Protein AF-A0A820M2Q0-F1 (afdb_monomer_lite)

Sequence (125 aa):
KWVLGYAATRGVKQEELDSLKRYKIGSEDTTAVFNNDSKLKTAEHFQAELIYDGFRAAAADGALKTREIDSISELAKKLGMTDEKFQELLELYRQEEEHRQKRIELLFPKTYAEAIKAIDTHYGR

Foldseek 3Di:
DVVLVVCVVVVNDPVVSVVVVVDDPPPDDPLPCCDPVHPCLPVVVVLLVVLLVLCVVCCVVHHRDPVSLVVSVVVSVSSVHDPVSSVVSVVVSVVVVVVVVVVCCVVPVDDPVVVVVVVCVVVVD

Radius of gyration: 19.48 Å; chains: 1; bounding box: 61×27×36 Å

pLDDT: mean 87.16, std 10.42, range [55.41, 98.31]

Structure (mmCIF, N/CA/C/O backbone):
data_AF-A0A820M2Q0-F1
#
_entry.id   AF-A0A820M2Q0-F1
#
loop_
_atom_site.group_PDB
_atom_site.id
_atom_site.type_symbol
_atom_site.label_atom_id
_atom_site.label_alt_id
_atom_site.label_comp_id
_atom_site.label_asym_id
_atom_site.label_entity_id
_atom_site.label_seq_id
_atom_site.pdbx_PDB_ins_code
_atom_site.Cartn_x
_atom_site.Cartn_y
_atom_site.Cartn_z
_atom_site.occupancy
_atom_site.B_iso_or_equiv
_atom_site.auth_seq_id
_atom_site.auth_comp_id
_atom_site.auth_asym_id
_atom_site.auth_atom_id
_atom_site.pdbx_PDB_model_num
ATOM 1 N N . LYS A 1 1 ? -5.637 -11.116 -2.224 1.00 67.81 1 LYS A N 1
ATOM 2 C CA . LYS A 1 1 ? -6.996 -10.874 -2.789 1.00 67.81 1 LYS A CA 1
ATOM 3 C C . LYS A 1 1 ? -7.296 -9.382 -2.959 1.00 67.81 1 LYS A C 1
ATOM 5 O O . LYS A 1 1 ? -7.848 -9.031 -3.990 1.00 67.81 1 LYS A O 1
ATOM 10 N N . TRP A 1 2 ? -6.881 -8.520 -2.022 1.00 91.31 2 TRP A N 1
ATOM 11 C CA . TRP A 1 2 ? -7.072 -7.063 -2.097 1.00 91.31 2 TRP A CA 1
ATOM 12 C C . TRP A 1 2 ? -6.519 -6.420 -3.377 1.00 91.31 2 TRP A C 1
ATOM 14 O O . TRP A 1 2 ? -7.270 -5.761 -4.081 1.00 91.31 2 TRP A O 1
ATOM 24 N N . VAL A 1 3 ? -5.267 -6.721 -3.748 1.00 90.81 3 VAL A N 1
ATOM 25 C CA . VAL A 1 3 ? -4.596 -6.158 -4.942 1.00 90.81 3 VAL A CA 1
ATOM 26 C C . VAL A 1 3 ? -5.393 -6.366 -6.240 1.00 90.81 3 VAL A C 1
ATOM 28 O O . VAL A 1 3 ? -5.487 -5.459 -7.058 1.00 90.81 3 VAL A O 1
ATOM 31 N N . LEU A 1 4 ? -6.031 -7.529 -6.419 1.00 93.19 4 LEU A N 1
ATOM 32 C CA . LEU A 1 4 ? -6.858 -7.802 -7.604 1.00 93.19 4 LEU A CA 1
ATOM 33 C C . LEU A 1 4 ? -8.159 -6.993 -7.601 1.00 93.19 4 LEU A C 1
ATOM 35 O O . LEU A 1 4 ? -8.577 -6.506 -8.646 1.00 93.19 4 LEU A O 1
ATOM 39 N N . GLY A 1 5 ? -8.794 -6.848 -6.433 1.00 93.12 5 GLY A N 1
ATOM 40 C CA . GLY A 1 5 ? -9.970 -5.990 -6.288 1.00 93.12 5 GLY A CA 1
ATOM 41 C C . GLY A 1 5 ? -9.618 -4.529 -6.555 1.00 93.12 5 GLY A C 1
ATOM 42 O O . GLY A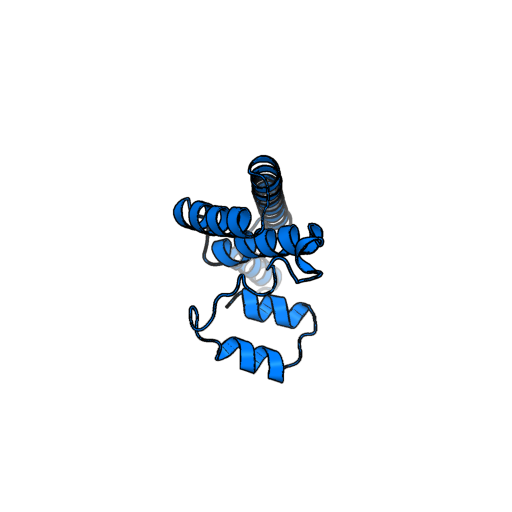 1 5 ? -10.325 -3.852 -7.291 1.00 93.12 5 GLY A O 1
ATOM 43 N N . TYR A 1 6 ? -8.473 -4.079 -6.045 1.00 93.44 6 TYR A N 1
ATOM 44 C CA . TYR A 1 6 ? -7.954 -2.743 -6.296 1.00 93.44 6 TYR A CA 1
ATOM 45 C C . TYR A 1 6 ? -7.717 -2.479 -7.788 1.00 93.44 6 TYR A C 1
ATOM 47 O O . TYR A 1 6 ? -8.245 -1.513 -8.338 1.00 93.44 6 TYR A O 1
ATOM 55 N N . ALA A 1 7 ? -7.017 -3.387 -8.473 1.00 92.31 7 ALA A N 1
ATOM 56 C CA . ALA A 1 7 ? -6.813 -3.315 -9.918 1.00 92.31 7 ALA A CA 1
ATOM 57 C C . ALA A 1 7 ? -8.146 -3.257 -10.687 1.00 92.31 7 ALA A C 1
ATOM 59 O O . ALA A 1 7 ? -8.308 -2.425 -11.578 1.00 92.31 7 ALA A O 1
ATOM 60 N N . ALA A 1 8 ? -9.135 -4.069 -10.298 1.00 93.75 8 ALA A N 1
ATOM 61 C CA . ALA A 1 8 ? -10.456 -4.047 -10.922 1.00 93.75 8 ALA A CA 1
ATOM 62 C C . ALA A 1 8 ? -11.153 -2.681 -10.774 1.00 93.75 8 ALA A C 1
ATOM 64 O O . ALA A 1 8 ? -11.748 -2.194 -11.732 1.00 93.75 8 ALA A O 1
ATOM 65 N N . THR A 1 9 ? -11.029 -2.013 -9.619 1.00 93.62 9 THR A N 1
ATOM 66 C CA . THR A 1 9 ? -11.602 -0.662 -9.433 1.00 93.62 9 THR A CA 1
ATOM 67 C C . THR A 1 9 ? -10.941 0.411 -10.298 1.00 93.62 9 THR A C 1
ATOM 69 O O . THR A 1 9 ? -11.558 1.438 -10.565 1.00 93.62 9 THR A O 1
ATOM 72 N N . ARG A 1 10 ? -9.716 0.168 -10.783 1.00 90.19 10 ARG A N 1
ATOM 73 C CA . ARG A 1 10 ? -8.996 1.054 -11.712 1.00 90.19 10 ARG A CA 1
ATOM 74 C C . ARG A 1 10 ? -9.324 0.790 -13.188 1.00 90.19 10 ARG A C 1
ATOM 76 O O . ARG A 1 10 ? -8.706 1.390 -14.060 1.00 90.19 10 ARG A O 1
ATOM 83 N N . GLY A 1 11 ? -10.280 -0.094 -13.483 1.00 92.38 11 GLY A N 1
ATOM 84 C CA . GLY A 1 11 ? -10.695 -0.392 -14.856 1.00 92.38 11 GLY A CA 1
ATOM 85 C C . GLY A 1 11 ? -9.733 -1.301 -15.625 1.00 92.38 11 GLY A C 1
ATOM 86 O O . GLY A 1 11 ? -9.801 -1.352 -16.852 1.00 92.38 11 GLY A O 1
ATOM 87 N N . VAL A 1 12 ? -8.850 -2.021 -14.922 1.00 93.62 12 VAL A N 1
ATOM 88 C CA . VAL A 1 12 ? -7.993 -3.056 -15.524 1.00 93.62 12 VAL A CA 1
ATOM 89 C C . VAL A 1 12 ? -8.872 -4.124 -16.180 1.00 93.62 12 VAL A C 1
ATOM 91 O O . VAL A 1 12 ? -9.874 -4.557 -15.602 1.00 93.62 12 VAL A O 1
ATOM 94 N N . LYS A 1 13 ? -8.517 -4.549 -17.397 1.00 96.12 13 LYS A N 1
ATOM 95 C CA . LYS A 1 13 ? -9.335 -5.486 -18.177 1.00 96.12 13 LYS A CA 1
ATOM 96 C C . LYS A 1 13 ? -9.337 -6.873 -17.537 1.00 96.12 13 LYS A C 1
ATOM 98 O O . LYS A 1 13 ? -8.374 -7.282 -16.891 1.00 96.12 13 LYS A O 1
ATOM 103 N N . GLN A 1 14 ? -10.395 -7.648 -17.784 1.00 94.69 14 GLN A N 1
ATOM 104 C CA . GLN A 1 14 ? -10.528 -8.993 -17.213 1.00 94.69 14 GLN A CA 1
ATOM 105 C C . GLN A 1 14 ? -9.353 -9.915 -17.582 1.00 94.69 14 GLN A C 1
ATOM 107 O O . GLN A 1 14 ? -8.855 -10.644 -16.728 1.00 94.69 14 GLN A O 1
ATOM 112 N N . GLU A 1 15 ? -8.861 -9.832 -18.819 1.00 95.31 15 GLU A N 1
ATOM 113 C CA . GLU A 1 15 ? -7.709 -10.610 -19.298 1.00 95.31 15 GLU A CA 1
ATOM 114 C C . GLU A 1 15 ? -6.425 -10.303 -18.510 1.00 95.31 15 GLU A C 1
ATOM 116 O O . GLU A 1 15 ? -5.671 -11.211 -18.150 1.00 95.31 15 GLU A O 1
ATOM 121 N N . GLU A 1 16 ? -6.202 -9.029 -18.181 1.00 94.19 16 GLU A N 1
ATOM 122 C CA . GLU A 1 16 ? -5.060 -8.567 -17.388 1.00 94.19 16 GLU A CA 1
ATOM 123 C C . GLU A 1 16 ? -5.202 -9.009 -15.927 1.00 94.19 16 GLU A C 1
ATOM 125 O O . GLU A 1 16 ? -4.249 -9.522 -15.343 1.00 94.19 16 GLU A O 1
ATOM 130 N N . LEU A 1 17 ? -6.407 -8.915 -15.351 1.00 94.31 17 LEU A N 1
ATOM 131 C CA . LEU A 1 17 ? -6.695 -9.450 -14.015 1.00 94.31 17 LEU A CA 1
ATOM 132 C C . LEU A 1 17 ? -6.442 -10.959 -13.939 1.00 94.31 17 LEU A C 1
ATOM 134 O O . LEU A 1 17 ? -5.919 -11.456 -12.940 1.00 94.31 17 LEU A O 1
ATOM 138 N N . ASP A 1 18 ? -6.800 -11.702 -14.983 1.00 94.44 18 ASP A N 1
ATOM 139 C CA . ASP A 1 18 ? -6.564 -13.141 -15.047 1.00 94.44 18 ASP A CA 1
ATOM 140 C C . ASP A 1 18 ? -5.080 -13.473 -15.224 1.00 94.44 18 ASP A C 1
ATOM 142 O O . ASP A 1 18 ? -4.609 -14.468 -14.669 1.00 94.44 18 ASP A O 1
ATOM 146 N N . SER A 1 19 ? -4.326 -12.623 -15.926 1.00 92.06 19 SER A N 1
ATOM 147 C CA . SER A 1 19 ? -2.863 -12.693 -15.957 1.00 92.06 19 SER A CA 1
ATOM 148 C C . SER A 1 19 ? -2.267 -12.481 -14.560 1.00 92.06 19 SER A C 1
ATOM 150 O O . SER A 1 19 ? -1.517 -13.331 -14.078 1.00 92.06 19 SER A O 1
ATOM 152 N N . LEU A 1 20 ? -2.692 -11.431 -13.846 1.00 90.31 20 LEU A N 1
ATOM 153 C CA . LEU A 1 20 ? -2.244 -11.131 -12.480 1.00 90.31 20 LEU A CA 1
ATOM 154 C C . LEU A 1 20 ? -2.551 -12.266 -11.491 1.00 90.31 20 LEU A C 1
ATOM 156 O O . LEU A 1 20 ? -1.745 -12.548 -10.610 1.00 90.31 20 LEU A O 1
ATOM 160 N N . LYS A 1 21 ? -3.681 -12.971 -11.641 1.00 91.62 21 LYS A N 1
ATOM 161 C CA . LYS A 1 21 ? -4.006 -14.156 -10.818 1.00 91.62 21 LYS A CA 1
ATOM 162 C C . LYS A 1 21 ? -3.023 -15.312 -11.005 1.00 91.62 21 LYS A C 1
ATOM 164 O O . LYS A 1 21 ? -2.850 -16.108 -10.086 1.00 91.62 21 LYS A O 1
ATOM 169 N N . ARG A 1 22 ? -2.442 -15.447 -12.200 1.00 91.62 22 ARG A N 1
ATOM 170 C CA . ARG A 1 22 ? -1.490 -16.515 -12.550 1.00 91.62 22 ARG A CA 1
ATOM 171 C C . ARG A 1 22 ? -0.035 -16.104 -12.342 1.00 91.62 22 ARG A C 1
ATOM 173 O O . ARG A 1 22 ? 0.852 -16.942 -12.509 1.00 91.62 22 ARG A O 1
ATOM 180 N N . TYR A 1 23 ? 0.205 -14.841 -11.999 1.00 88.62 23 TYR A N 1
ATOM 181 C CA . TYR A 1 23 ? 1.538 -14.314 -11.773 1.00 88.62 23 TYR A CA 1
ATOM 182 C C . TYR A 1 23 ? 2.239 -15.067 -10.635 1.00 88.62 23 TYR A C 1
ATOM 184 O O . TYR A 1 23 ? 1.671 -15.274 -9.558 1.00 88.62 23 TYR A O 1
ATOM 192 N N . LYS A 1 24 ? 3.480 -15.498 -10.880 1.00 87.50 24 LYS A N 1
ATO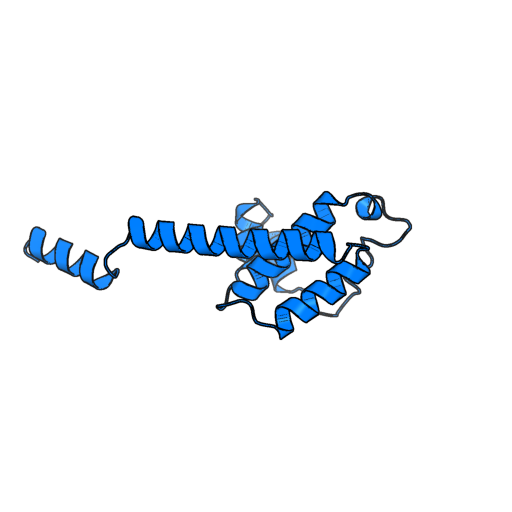M 193 C CA . LYS A 1 24 ? 4.290 -16.233 -9.905 1.00 87.50 24 LYS A CA 1
ATOM 194 C C . LYS A 1 24 ? 5.225 -15.262 -9.196 1.00 87.50 24 LYS A C 1
ATOM 196 O O . LYS A 1 24 ? 6.130 -14.706 -9.801 1.00 87.50 24 LYS A O 1
ATOM 201 N N . ILE A 1 25 ? 5.030 -15.084 -7.895 1.00 84.50 25 ILE A N 1
ATOM 202 C CA . ILE A 1 25 ? 5.905 -14.229 -7.085 1.00 84.50 25 ILE A CA 1
ATOM 203 C C . ILE A 1 25 ? 7.350 -14.740 -7.180 1.00 84.50 25 ILE A C 1
ATOM 205 O O . ILE A 1 25 ? 7.598 -15.935 -7.022 1.00 84.50 25 ILE A O 1
ATOM 209 N N . GLY A 1 26 ? 8.289 -13.828 -7.441 1.00 80.38 26 GLY A N 1
ATOM 210 C CA . GLY A 1 26 ? 9.714 -14.138 -7.564 1.00 80.38 26 GLY A CA 1
ATOM 211 C C . GLY A 1 26 ? 10.134 -14.734 -8.910 1.00 80.38 26 GLY A C 1
ATOM 212 O O . GLY A 1 26 ? 11.281 -15.150 -9.036 1.00 80.38 26 GLY A O 1
ATOM 213 N N . SER A 1 27 ? 9.248 -14.788 -9.916 1.00 83.12 27 SER A N 1
ATOM 214 C CA . SER A 1 27 ? 9.634 -15.225 -11.267 1.00 83.12 27 SER A CA 1
ATOM 215 C C . SER A 1 27 ? 10.476 -14.203 -12.032 1.00 83.12 27 SER A C 1
ATOM 217 O O . SER A 1 27 ? 11.091 -14.560 -13.032 1.00 83.12 27 SER A O 1
ATOM 219 N N . GLU A 1 28 ? 10.491 -12.950 -11.584 1.00 81.56 28 GLU A N 1
ATOM 220 C CA . GLU A 1 28 ? 11.258 -11.854 -12.172 1.00 81.56 28 GLU A CA 1
ATOM 221 C C . GLU A 1 28 ? 11.702 -10.857 -11.095 1.00 81.56 28 GLU A C 1
ATOM 223 O O . GLU A 1 28 ? 11.146 -10.818 -9.991 1.00 81.56 28 GLU A O 1
ATOM 228 N N . ASP A 1 29 ? 12.707 -10.043 -11.423 1.00 78.56 29 ASP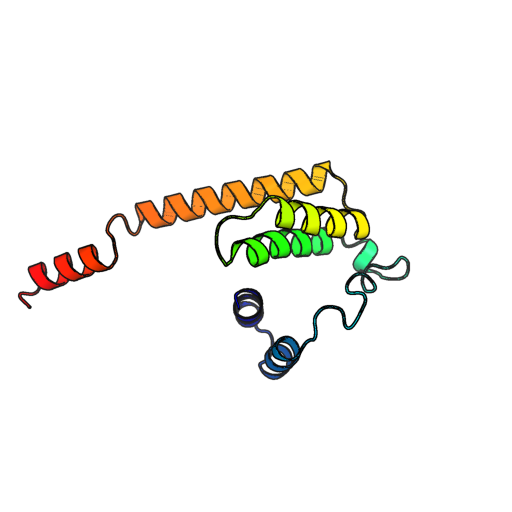 A N 1
ATOM 229 C CA . ASP A 1 29 ? 13.065 -8.874 -10.625 1.00 78.56 29 ASP A CA 1
ATOM 230 C C . ASP A 1 29 ? 12.056 -7.750 -10.888 1.00 78.56 29 ASP A C 1
ATOM 232 O O . ASP A 1 29 ? 12.139 -7.015 -11.873 1.00 78.56 29 ASP A O 1
ATOM 236 N N . THR A 1 30 ? 11.105 -7.593 -9.971 1.00 74.56 30 THR A N 1
ATOM 237 C CA . THR A 1 30 ? 10.047 -6.577 -10.052 1.00 74.56 30 THR A CA 1
ATOM 238 C C . THR A 1 30 ? 10.568 -5.141 -9.935 1.00 74.56 30 THR A C 1
ATOM 240 O O . THR A 1 30 ? 9.804 -4.202 -10.148 1.00 74.56 30 THR A O 1
ATOM 243 N N . THR A 1 31 ? 11.847 -4.938 -9.596 1.00 73.38 31 THR A N 1
ATOM 244 C CA . THR A 1 31 ? 12.477 -3.609 -9.545 1.00 73.38 31 THR A CA 1
ATOM 245 C C . THR A 1 31 ? 13.130 -3.206 -10.867 1.00 73.38 31 THR A C 1
ATOM 247 O O . THR A 1 31 ? 13.435 -2.029 -11.062 1.00 73.38 31 THR A O 1
ATOM 250 N N . ALA A 1 32 ? 13.256 -4.133 -11.826 1.00 72.00 32 ALA A N 1
ATOM 251 C CA . ALA A 1 32 ? 13.915 -3.892 -13.110 1.00 72.00 32 ALA A CA 1
ATOM 252 C C . ALA A 1 32 ? 13.269 -2.758 -13.928 1.00 72.00 32 ALA A C 1
ATOM 254 O O . ALA A 1 32 ? 13.964 -2.024 -14.631 1.00 72.00 32 ALA A O 1
ATOM 255 N N . VAL A 1 33 ? 11.954 -2.552 -13.794 1.00 68.81 33 VAL A N 1
ATOM 256 C CA . VAL A 1 33 ? 11.230 -1.453 -14.461 1.00 68.81 33 VAL A CA 1
ATOM 257 C C . VAL A 1 33 ? 11.643 -0.061 -13.960 1.00 68.81 33 VAL A C 1
ATOM 259 O O . VAL A 1 33 ? 11.384 0.929 -14.642 1.00 68.81 33 VAL A O 1
ATOM 262 N N . PHE A 1 34 ? 12.329 0.022 -12.817 1.00 67.12 34 PHE A N 1
ATOM 263 C CA . PHE A 1 34 ? 12.867 1.250 -12.224 1.00 67.12 34 PHE A CA 1
ATOM 264 C C . PHE A 1 34 ? 14.392 1.394 -12.395 1.00 67.12 34 PHE A C 1
ATOM 266 O O . PHE A 1 34 ? 14.986 2.300 -11.811 1.00 67.12 34 PHE A O 1
ATOM 273 N N . ASN A 1 35 ? 15.039 0.531 -13.191 1.00 69.25 35 ASN A N 1
ATOM 274 C CA . ASN A 1 35 ? 16.484 0.592 -13.442 1.00 69.25 35 ASN A CA 1
ATOM 275 C C . ASN A 1 35 ? 16.904 1.918 -14.124 1.00 69.25 35 ASN A C 1
ATOM 277 O O . ASN A 1 35 ? 16.083 2.626 -14.702 1.00 69.25 35 ASN A O 1
ATOM 281 N N . ASN A 1 36 ? 18.201 2.239 -14.070 1.00 58.06 36 ASN A N 1
ATOM 282 C CA . ASN A 1 36 ? 18.831 3.495 -14.491 1.00 58.06 36 ASN A CA 1
ATOM 283 C C . ASN A 1 36 ? 18.462 3.989 -15.899 1.00 58.06 36 ASN A C 1
ATOM 285 O O . ASN A 1 36 ? 18.455 5.200 -16.105 1.00 58.06 36 ASN A O 1
ATOM 289 N N . ASP A 1 37 ? 18.110 3.092 -16.820 1.00 65.50 37 ASP A N 1
ATOM 290 C CA . ASP A 1 37 ? 17.734 3.438 -18.198 1.00 65.50 37 ASP A CA 1
ATOM 291 C C . ASP A 1 37 ? 16.218 3.655 -18.390 1.00 65.50 37 ASP A C 1
ATOM 293 O O . ASP A 1 37 ? 15.748 3.946 -19.491 1.00 65.50 37 ASP A O 1
ATOM 297 N N . SER A 1 38 ? 15.423 3.520 -17.324 1.00 69.00 38 SER A N 1
ATOM 298 C CA . SER A 1 38 ? 13.970 3.682 -17.356 1.00 69.00 38 SER A CA 1
ATOM 299 C C . SER A 1 38 ? 13.546 5.112 -17.027 1.00 69.00 38 SER A C 1
ATOM 301 O O . SER A 1 38 ? 13.942 5.684 -16.010 1.00 69.00 38 SER A O 1
ATOM 303 N N . LYS A 1 39 ? 12.612 5.658 -17.818 1.00 68.12 39 LYS A N 1
ATOM 304 C CA . LYS A 1 39 ? 11.912 6.922 -17.505 1.00 68.12 39 LYS A CA 1
ATOM 305 C C . LYS A 1 39 ? 11.171 6.879 -16.160 1.00 68.12 39 LYS A C 1
ATOM 307 O O . LYS A 1 39 ? 10.832 7.926 -15.619 1.00 68.12 39 LYS A O 1
ATOM 312 N N . LEU A 1 40 ? 10.916 5.684 -15.620 1.00 68.44 40 LEU A N 1
ATOM 313 C CA . LEU A 1 40 ? 10.260 5.506 -14.325 1.00 68.44 40 LEU A CA 1
ATOM 314 C C . LEU A 1 40 ? 11.191 5.785 -13.141 1.00 68.44 40 LEU A C 1
ATOM 316 O O . LEU A 1 40 ? 10.694 6.048 -12.050 1.00 68.4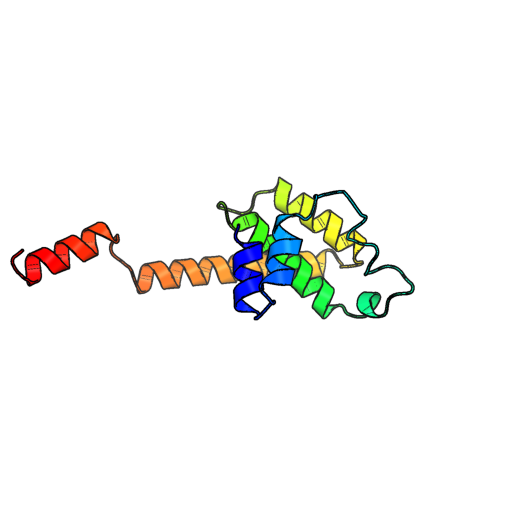4 40 LEU A O 1
ATOM 320 N N . LYS A 1 41 ? 12.518 5.802 -13.335 1.00 69.75 41 LYS A N 1
ATOM 321 C CA . LYS A 1 41 ? 13.458 6.192 -12.274 1.00 69.75 41 LYS A CA 1
ATOM 322 C C . LYS A 1 41 ? 13.231 7.631 -11.806 1.00 69.75 41 LYS A C 1
ATOM 324 O O . LYS A 1 41 ? 13.356 7.916 -10.624 1.00 69.75 41 LYS A O 1
ATOM 329 N N . THR A 1 42 ? 12.890 8.533 -12.725 1.00 72.12 42 THR A N 1
ATOM 330 C CA . THR A 1 42 ? 12.619 9.945 -12.412 1.00 72.12 42 THR A CA 1
ATOM 331 C C . THR A 1 42 ? 11.173 10.194 -11.987 1.00 72.12 42 THR A C 1
ATOM 333 O O . THR A 1 42 ? 10.785 11.334 -11.751 1.00 72.12 42 THR A O 1
ATOM 336 N N . ALA A 1 43 ? 10.340 9.153 -11.936 1.00 81.50 43 ALA A N 1
ATOM 337 C CA . ALA A 1 43 ? 8.929 9.281 -11.622 1.00 81.50 43 ALA A CA 1
ATOM 338 C C . ALA A 1 43 ? 8.668 8.998 -10.137 1.00 81.50 43 ALA A C 1
ATOM 340 O O . ALA A 1 43 ? 8.019 8.017 -9.774 1.00 81.50 43 ALA A O 1
ATOM 341 N N . GLU A 1 44 ? 9.165 9.890 -9.280 1.00 83.50 44 GLU A N 1
ATOM 342 C CA . GLU A 1 44 ? 9.070 9.782 -7.814 1.00 83.50 44 GLU A CA 1
ATOM 343 C C . GLU A 1 44 ? 7.630 9.554 -7.323 1.00 83.50 44 GLU A C 1
ATOM 345 O O . GLU A 1 44 ? 7.399 8.806 -6.376 1.00 83.50 44 GLU A O 1
ATOM 350 N N . HIS A 1 45 ? 6.637 10.135 -8.004 1.00 86.44 45 HIS A N 1
ATOM 351 C CA . HIS A 1 45 ? 5.223 9.939 -7.677 1.00 86.44 45 HIS A CA 1
ATOM 352 C C . HIS A 1 45 ? 4.758 8.489 -7.871 1.00 86.44 45 HIS A C 1
ATOM 354 O O . HIS A 1 45 ? 4.012 7.989 -7.034 1.00 86.44 45 HIS A O 1
ATOM 360 N N . PHE A 1 46 ? 5.221 7.787 -8.913 1.00 85.88 46 PHE A N 1
ATOM 361 C CA . PHE A 1 46 ? 4.889 6.372 -9.111 1.00 85.88 46 PHE A CA 1
ATOM 362 C C . PHE A 1 46 ? 5.584 5.482 -8.082 1.00 85.88 46 PHE A C 1
ATOM 364 O O . PHE A 1 46 ? 4.999 4.504 -7.625 1.00 85.88 46 PHE A O 1
ATOM 371 N N . GLN A 1 47 ? 6.812 5.823 -7.684 1.00 88.06 47 GLN A N 1
ATOM 372 C CA . GLN A 1 47 ? 7.515 5.111 -6.614 1.00 88.06 47 GLN A CA 1
ATOM 373 C C . GLN A 1 47 ? 6.784 5.288 -5.276 1.00 88.06 47 GLN A C 1
ATOM 375 O O . GLN A 1 47 ? 6.543 4.310 -4.572 1.00 88.06 47 GLN A O 1
ATOM 380 N N . ALA A 1 48 ? 6.376 6.518 -4.950 1.00 93.06 48 ALA A N 1
ATOM 381 C CA . ALA A 1 48 ? 5.592 6.818 -3.757 1.00 93.06 48 ALA A CA 1
ATOM 382 C C . ALA A 1 48 ? 4.240 6.092 -3.754 1.00 93.06 48 ALA A C 1
ATOM 384 O O . ALA A 1 48 ? 3.879 5.479 -2.751 1.00 93.06 48 ALA A O 1
ATOM 385 N N . GLU A 1 49 ? 3.521 6.106 -4.878 1.00 92.50 49 GLU A N 1
ATOM 386 C CA . GLU A 1 49 ? 2.253 5.392 -5.034 1.00 92.50 49 GLU A CA 1
ATOM 387 C C . GLU A 1 49 ? 2.429 3.877 -4.864 1.00 92.50 49 GLU A C 1
ATOM 389 O O . GLU A 1 49 ? 1.655 3.259 -4.137 1.00 92.50 49 GLU A O 1
ATOM 394 N N . LEU A 1 50 ? 3.476 3.288 -5.452 1.00 91.31 50 LEU A N 1
ATOM 395 C CA . LEU A 1 50 ? 3.775 1.860 -5.322 1.00 91.31 50 LEU A CA 1
ATOM 396 C C . LEU A 1 50 ? 4.051 1.459 -3.868 1.00 91.31 50 LEU A C 1
ATOM 398 O O . LEU A 1 50 ? 3.532 0.447 -3.397 1.00 91.31 50 LEU A O 1
ATOM 402 N N . ILE A 1 51 ? 4.856 2.245 -3.149 1.00 95.50 51 ILE A N 1
ATOM 403 C CA . ILE A 1 51 ? 5.138 2.003 -1.729 1.00 95.50 51 ILE A CA 1
ATOM 404 C C . ILE A 1 51 ? 3.866 2.152 -0.891 1.00 95.50 51 ILE A C 1
ATOM 406 O O . ILE A 1 51 ? 3.582 1.300 -0.047 1.00 95.50 51 ILE A O 1
ATOM 410 N N . TYR A 1 52 ? 3.057 3.173 -1.177 1.00 97.00 52 TYR A N 1
ATOM 411 C CA . TYR A 1 52 ? 1.781 3.386 -0.505 1.00 97.00 52 TYR A CA 1
ATOM 412 C C . TYR A 1 52 ? 0.795 2.228 -0.737 1.00 97.00 52 TYR A C 1
ATOM 414 O O . TYR A 1 52 ? 0.178 1.721 0.202 1.00 97.00 52 TYR A O 1
ATOM 422 N N . ASP A 1 53 ? 0.688 1.743 -1.976 1.00 94.81 53 ASP A N 1
ATOM 423 C CA . ASP A 1 53 ? -0.066 0.534 -2.318 1.00 94.81 53 ASP A CA 1
ATOM 424 C C . ASP A 1 53 ? 0.472 -0.708 -1.612 1.00 94.81 53 ASP A C 1
ATOM 426 O O . ASP A 1 53 ? -0.316 -1.560 -1.196 1.00 94.81 53 ASP A O 1
ATOM 430 N N . GLY A 1 54 ? 1.787 -0.784 -1.410 1.00 94.88 54 GLY A N 1
ATOM 431 C CA . GLY A 1 54 ? 2.432 -1.806 -0.595 1.00 94.88 54 GLY A CA 1
ATOM 432 C C . GLY A 1 54 ? 1.875 -1.853 0.828 1.00 94.88 54 GLY A C 1
ATOM 433 O O . GLY A 1 54 ? 1.493 -2.929 1.288 1.00 94.88 54 GLY A O 1
ATOM 434 N N . PHE A 1 55 ? 1.749 -0.703 1.502 1.00 97.00 55 PHE A N 1
ATOM 435 C CA . PHE A 1 55 ? 1.157 -0.638 2.846 1.00 97.00 55 PHE A CA 1
ATOM 436 C C . PHE A 1 55 ? -0.296 -1.116 2.851 1.00 97.00 55 PHE A C 1
ATOM 438 O O . PHE A 1 55 ? -0.661 -1.972 3.660 1.00 97.00 55 PHE A O 1
ATOM 445 N N . ARG A 1 56 ? -1.110 -0.628 1.906 1.00 95.56 56 ARG A N 1
ATOM 446 C CA . ARG A 1 56 ? -2.526 -1.016 1.783 1.00 95.56 56 ARG A CA 1
ATOM 447 C C . ARG A 1 56 ? -2.699 -2.508 1.511 1.00 95.56 56 ARG A C 1
ATOM 449 O O . ARG A 1 56 ? -3.576 -3.150 2.083 1.00 95.56 56 ARG A O 1
ATOM 456 N N . ALA A 1 57 ? -1.863 -3.065 0.638 1.00 94.38 57 ALA A N 1
ATOM 457 C CA . ALA A 1 57 ? -1.899 -4.475 0.289 1.00 94.38 57 ALA A CA 1
ATOM 458 C C . ALA A 1 57 ? -1.446 -5.366 1.452 1.00 94.38 57 ALA A C 1
ATOM 460 O O . ALA A 1 57 ? -2.072 -6.399 1.691 1.00 94.38 57 ALA A O 1
ATOM 461 N N . ALA A 1 58 ? -0.387 -4.972 2.165 1.00 94.94 58 ALA A N 1
ATOM 462 C CA . ALA A 1 58 ? 0.140 -5.719 3.302 1.00 94.94 58 ALA A CA 1
ATOM 463 C C . ALA A 1 58 ? -0.825 -5.710 4.494 1.00 94.94 58 ALA A C 1
ATOM 465 O O . ALA A 1 58 ? -1.016 -6.741 5.121 1.00 94.94 58 ALA A O 1
ATOM 466 N N . ALA A 1 59 ? -1.505 -4.592 4.748 1.00 95.12 59 ALA A N 1
ATOM 467 C CA . ALA A 1 59 ? -2.505 -4.482 5.809 1.00 95.12 59 ALA A CA 1
ATOM 468 C C . ALA A 1 59 ? -3.905 -4.998 5.417 1.00 95.12 59 ALA A C 1
ATOM 470 O O . ALA A 1 59 ? -4.877 -4.879 6.162 1.00 95.12 59 ALA A O 1
ATOM 471 N N . ALA A 1 60 ? -4.065 -5.573 4.226 1.00 91.94 60 ALA A N 1
ATOM 472 C CA . ALA A 1 60 ? -5.371 -6.059 3.802 1.00 91.94 60 ALA A CA 1
ATOM 473 C C . ALA A 1 60 ? -5.865 -7.275 4.608 1.00 91.94 60 ALA A C 1
ATOM 475 O O . ALA A 1 60 ? -7.059 -7.578 4.573 1.00 91.94 60 ALA A O 1
ATOM 476 N N . ASP A 1 61 ? -4.968 -7.993 5.289 1.00 89.44 61 ASP A N 1
ATOM 477 C CA . ASP A 1 61 ? -5.294 -9.123 6.166 1.00 89.44 61 ASP A CA 1
ATOM 478 C C . ASP A 1 61 ? -5.320 -8.752 7.662 1.00 89.44 61 ASP A C 1
ATOM 480 O O . ASP A 1 61 ? -5.560 -9.619 8.506 1.00 89.44 61 ASP A O 1
ATOM 484 N N . GLY A 1 62 ? -5.125 -7.473 7.998 1.00 88.12 62 GLY A N 1
ATOM 485 C CA . GLY A 1 62 ? -5.104 -6.981 9.370 1.00 88.12 62 GLY A CA 1
ATOM 486 C C . GLY A 1 62 ? -4.147 -5.808 9.564 1.00 88.12 62 GLY A C 1
ATOM 487 O O . GLY A 1 62 ? -3.815 -5.077 8.641 1.00 88.12 62 GLY A O 1
ATOM 488 N N . ALA A 1 63 ? -3.694 -5.595 10.796 1.00 91.31 63 ALA A N 1
ATOM 489 C CA . ALA A 1 63 ? -2.739 -4.527 11.070 1.00 91.31 63 ALA A CA 1
ATOM 490 C C . ALA A 1 63 ? -1.387 -4.791 10.384 1.00 91.31 63 ALA A C 1
ATOM 492 O O . ALA A 1 63 ? -0.885 -5.916 10.408 1.00 91.31 63 ALA A O 1
ATOM 493 N N . LEU A 1 64 ? -0.786 -3.726 9.849 1.00 92.44 64 LEU A N 1
ATOM 494 C CA . LEU A 1 64 ? 0.544 -3.752 9.248 1.00 92.44 64 LEU A CA 1
ATOM 495 C C . LEU A 1 64 ? 1.600 -4.116 10.306 1.00 92.44 64 LEU A C 1
ATOM 497 O O . LEU A 1 64 ? 1.736 -3.422 11.317 1.00 92.44 64 LEU A O 1
ATOM 501 N N . LYS A 1 65 ? 2.351 -5.198 10.088 1.00 94.94 65 LYS A N 1
ATOM 502 C CA . LYS A 1 65 ? 3.344 -5.710 11.048 1.00 94.94 65 LYS A CA 1
ATOM 503 C C . LYS A 1 65 ? 4.735 -5.158 10.750 1.00 94.94 65 LYS A C 1
ATOM 505 O O . LYS A 1 65 ? 5.062 -4.860 9.606 1.00 94.94 65 LYS A O 1
ATOM 510 N N . THR A 1 66 ? 5.610 -5.138 11.757 1.00 95.75 66 THR A N 1
ATOM 511 C CA . THR A 1 66 ? 7.006 -4.675 11.618 1.00 95.75 66 THR A CA 1
ATOM 512 C C . THR A 1 66 ? 7.738 -5.351 10.458 1.00 95.75 66 THR A C 1
ATOM 514 O O . THR A 1 66 ? 8.275 -4.668 9.602 1.00 95.75 66 THR A O 1
ATOM 517 N N . ARG A 1 67 ? 7.640 -6.682 10.334 1.00 95.19 67 ARG A N 1
ATOM 518 C CA . ARG A 1 67 ? 8.269 -7.434 9.231 1.00 95.19 67 ARG A CA 1
ATOM 519 C C . ARG A 1 67 ? 7.813 -6.986 7.831 1.00 95.19 67 ARG A C 1
ATOM 521 O O . ARG A 1 67 ? 8.568 -7.097 6.869 1.00 95.19 67 ARG A O 1
ATOM 528 N N . GLU A 1 68 ? 6.558 -6.551 7.703 1.00 95.62 68 GLU A N 1
ATOM 529 C CA . GLU A 1 68 ? 5.993 -6.073 6.438 1.00 95.62 68 GLU A CA 1
ATOM 530 C C . GLU A 1 68 ? 6.513 -4.665 6.148 1.00 95.62 68 GLU A C 1
ATOM 532 O O . GLU A 1 68 ? 6.932 -4.401 5.026 1.00 95.62 68 GLU A O 1
ATOM 537 N N . ILE A 1 69 ? 6.589 -3.805 7.170 1.00 97.12 69 ILE A N 1
ATOM 538 C CA . ILE A 1 69 ? 7.206 -2.474 7.074 1.00 97.12 69 ILE A CA 1
ATOM 539 C C . ILE A 1 69 ? 8.668 -2.594 6.639 1.00 97.12 69 ILE A C 1
ATOM 541 O O . ILE A 1 69 ? 9.061 -1.926 5.687 1.00 97.12 69 ILE A O 1
ATOM 545 N N . ASP A 1 70 ? 9.443 -3.474 7.275 1.00 96.50 70 ASP A N 1
ATOM 546 C CA . ASP A 1 70 ? 10.854 -3.693 6.945 1.00 96.50 70 ASP A CA 1
ATOM 547 C C . ASP A 1 70 ? 11.007 -4.150 5.488 1.00 96.50 70 ASP A C 1
ATOM 549 O O . ASP A 1 70 ? 11.813 -3.612 4.734 1.00 96.50 70 ASP A O 1
ATOM 553 N N . SER A 1 71 ? 10.164 -5.090 5.049 1.00 94.06 71 SER A N 1
ATOM 554 C CA . SER A 1 71 ? 10.183 -5.590 3.668 1.00 94.06 71 SER A CA 1
ATOM 555 C C . SER A 1 71 ? 9.853 -4.498 2.642 1.00 94.06 71 SER A C 1
ATOM 557 O O . SER A 1 71 ? 10.470 -4.439 1.578 1.00 94.06 71 SER A O 1
ATOM 559 N N . ILE A 1 72 ? 8.892 -3.621 2.949 1.00 95.81 72 ILE A N 1
ATOM 560 C CA . ILE A 1 72 ? 8.510 -2.504 2.072 1.00 95.81 72 ILE A CA 1
ATOM 561 C C . ILE A 1 72 ? 9.582 -1.402 2.108 1.00 95.81 72 ILE A C 1
ATOM 563 O O . ILE A 1 72 ? 9.856 -0.796 1.074 1.00 95.81 72 ILE A O 1
ATOM 567 N N . SER A 1 73 ? 10.245 -1.180 3.247 1.00 96.38 73 SER A N 1
ATOM 568 C CA . SER A 1 73 ? 11.380 -0.254 3.368 1.00 96.38 73 SER A CA 1
ATOM 569 C C . SER A 1 73 ? 12.550 -0.684 2.482 1.00 96.38 73 SER A C 1
ATOM 571 O O . SER A 1 73 ? 13.096 0.132 1.741 1.00 96.38 73 SER A O 1
ATOM 573 N N . GLU A 1 74 ? 12.884 -1.975 2.462 1.00 93.12 74 GLU A N 1
ATOM 574 C CA . GLU A 1 74 ? 13.931 -2.494 1.575 1.00 93.12 74 GLU A CA 1
ATOM 575 C C . GLU A 1 74 ? 13.581 -2.317 0.090 1.00 93.12 74 GLU A C 1
ATOM 577 O O . GLU A 1 74 ? 14.458 -2.027 -0.727 1.00 93.12 74 GLU A O 1
ATOM 582 N N . LEU A 1 75 ? 12.300 -2.428 -0.278 1.00 90.75 75 LEU A N 1
ATOM 583 C CA . LEU A 1 75 ? 11.845 -2.081 -1.625 1.00 90.75 75 LEU A CA 1
ATOM 584 C C . LEU A 1 75 ? 11.984 -0.575 -1.894 1.00 90.75 75 LEU A C 1
ATOM 586 O O . LEU A 1 75 ? 12.504 -0.199 -2.940 1.00 90.75 75 LEU A O 1
ATOM 590 N N . ALA A 1 76 ? 11.577 0.283 -0.958 1.00 92.56 76 ALA A N 1
ATOM 591 C CA . ALA A 1 76 ? 11.678 1.736 -1.094 1.00 92.56 76 ALA A CA 1
ATOM 592 C C . ALA A 1 76 ? 13.129 2.189 -1.335 1.00 92.56 76 ALA A C 1
ATOM 594 O O . ALA A 1 76 ? 13.387 2.960 -2.261 1.00 92.56 76 ALA A O 1
ATOM 595 N N . LYS A 1 77 ? 14.090 1.623 -0.594 1.00 91.06 77 LYS A N 1
ATOM 596 C CA . LYS A 1 77 ? 15.527 1.882 -0.789 1.00 91.06 77 LYS A CA 1
ATOM 597 C C . LYS A 1 77 ? 16.006 1.472 -2.180 1.00 91.06 77 LYS A C 1
ATOM 599 O O . LYS A 1 77 ? 16.732 2.225 -2.823 1.00 91.06 77 LYS A O 1
ATOM 604 N N . LYS A 1 78 ? 15.571 0.310 -2.684 1.00 87.06 78 LYS A N 1
ATOM 605 C CA . LYS A 1 78 ? 15.892 -0.137 -4.056 1.00 87.06 78 LYS A CA 1
ATOM 606 C C . LYS A 1 78 ? 15.332 0.797 -5.128 1.00 87.06 78 LYS A C 1
ATOM 608 O O . LYS A 1 78 ? 15.933 0.925 -6.188 1.00 87.06 78 LYS A O 1
ATOM 613 N N . LEU A 1 79 ? 14.212 1.459 -4.845 1.00 86.31 79 LEU A N 1
ATOM 614 C CA . LEU A 1 79 ? 13.617 2.473 -5.717 1.00 86.31 79 LEU A CA 1
ATOM 615 C C . LEU A 1 79 ? 14.296 3.848 -5.595 1.00 86.31 79 LEU A C 1
ATOM 617 O O . LEU A 1 79 ? 13.944 4.757 -6.339 1.00 86.31 79 LEU A O 1
ATOM 621 N N . GLY A 1 80 ? 15.273 4.008 -4.695 1.00 86.81 80 GLY A N 1
ATOM 622 C CA . GLY A 1 80 ? 15.962 5.277 -4.454 1.00 86.81 80 GLY A CA 1
ATOM 623 C C . GLY A 1 80 ? 15.182 6.258 -3.576 1.00 86.81 80 GLY A C 1
ATOM 624 O O . GLY A 1 80 ? 15.527 7.435 -3.535 1.00 86.81 80 GLY A O 1
ATOM 625 N N . MET A 1 81 ? 14.142 5.796 -2.877 1.00 91.00 81 MET A N 1
ATOM 626 C CA . MET A 1 81 ? 13.386 6.615 -1.932 1.00 91.00 81 MET A CA 1
ATOM 627 C C . MET A 1 81 ? 14.204 6.861 -0.661 1.00 91.00 81 MET A C 1
ATOM 629 O O . MET A 1 81 ? 14.843 5.942 -0.145 1.00 91.00 81 MET A O 1
ATOM 633 N N . THR A 1 82 ? 14.158 8.087 -0.138 1.00 93.88 82 THR A N 1
ATOM 634 C CA . THR A 1 82 ? 14.808 8.420 1.135 1.00 93.88 82 THR A CA 1
ATOM 635 C C . THR A 1 82 ? 14.016 7.885 2.327 1.00 93.88 82 THR A C 1
ATOM 637 O O . THR A 1 82 ? 12.795 7.704 2.252 1.00 93.88 82 THR A O 1
ATOM 640 N N . ASP A 1 83 ? 14.703 7.674 3.450 1.00 96.31 83 ASP A N 1
ATOM 641 C CA . ASP A 1 83 ? 14.064 7.224 4.687 1.00 96.31 83 ASP A CA 1
ATOM 642 C C . ASP A 1 83 ? 13.019 8.240 5.169 1.00 96.31 83 ASP A C 1
ATOM 644 O O . ASP A 1 83 ? 11.932 7.846 5.587 1.00 96.31 83 ASP A O 1
ATOM 648 N N . GLU A 1 84 ? 13.285 9.544 5.035 1.00 97.25 84 GLU A N 1
ATOM 649 C CA . GLU A 1 84 ? 12.331 10.598 5.395 1.00 97.25 84 GLU A CA 1
ATOM 650 C C . GLU A 1 84 ? 11.040 10.462 4.589 1.00 97.25 84 GLU A C 1
ATOM 652 O O . GLU A 1 84 ? 9.948 10.458 5.161 1.00 97.25 84 GLU A O 1
ATOM 657 N N . LYS A 1 85 ? 11.150 10.276 3.266 1.00 95.75 85 LYS A N 1
ATOM 658 C CA . LYS A 1 85 ? 9.971 10.153 2.409 1.00 95.75 85 LYS A CA 1
ATOM 659 C C . LYS A 1 85 ? 9.180 8.884 2.707 1.00 95.75 85 LYS A C 1
ATOM 661 O O . LYS A 1 85 ? 7.949 8.899 2.696 1.00 95.75 85 LYS A O 1
ATOM 666 N N . PHE A 1 86 ? 9.879 7.791 2.995 1.00 97.75 86 PHE A N 1
ATOM 667 C CA . PHE A 1 86 ? 9.251 6.547 3.413 1.00 97.75 86 PHE A CA 1
ATOM 668 C C . PHE A 1 86 ? 8.464 6.721 4.721 1.00 97.75 86 PHE A C 1
ATOM 670 O O . PHE A 1 86 ? 7.318 6.273 4.806 1.00 97.75 86 PHE A O 1
ATOM 677 N N . GLN A 1 87 ? 9.037 7.407 5.718 1.00 98.25 87 GLN A N 1
ATOM 678 C CA . GLN A 1 87 ? 8.348 7.684 6.981 1.00 98.25 87 GLN A CA 1
ATOM 679 C C . GLN A 1 87 ? 7.129 8.595 6.788 1.00 98.25 87 GLN A C 1
ATOM 681 O O . GLN A 1 87 ? 6.087 8.324 7.381 1.00 98.25 87 GLN A O 1
ATOM 686 N N . GLU A 1 88 ? 7.207 9.614 5.922 1.00 98.12 88 GLU A N 1
ATOM 687 C CA . GLU A 1 88 ? 6.044 10.443 5.565 1.00 98.12 88 GLU A CA 1
ATOM 688 C C . GLU A 1 88 ? 4.890 9.602 4.999 1.00 98.12 88 GLU A C 1
ATOM 690 O O . GLU A 1 88 ? 3.739 9.780 5.395 1.00 98.12 88 GLU A O 1
ATOM 695 N N . LEU A 1 89 ? 5.183 8.670 4.085 1.00 98.19 89 LEU A N 1
ATOM 696 C CA . LEU A 1 89 ? 4.166 7.799 3.486 1.00 98.19 89 LEU A CA 1
ATOM 697 C C . LEU A 1 89 ? 3.581 6.808 4.497 1.00 98.19 89 LEU A C 1
ATOM 699 O O . LEU A 1 89 ? 2.377 6.545 4.474 1.00 98.19 89 LEU A O 1
ATOM 703 N N . LEU A 1 90 ? 4.418 6.256 5.378 1.00 98.25 90 LEU A N 1
ATOM 704 C CA . LEU A 1 90 ? 3.972 5.350 6.434 1.00 98.25 90 LEU A CA 1
ATOM 705 C C . LEU A 1 90 ? 3.052 6.067 7.427 1.00 98.25 90 LEU A C 1
ATOM 707 O O . LEU A 1 90 ? 2.038 5.510 7.851 1.00 98.25 90 LEU A O 1
ATOM 711 N N . GLU A 1 91 ? 3.390 7.301 7.786 1.00 98.31 91 GLU A N 1
ATOM 712 C CA . GLU A 1 91 ? 2.571 8.120 8.670 1.00 98.31 91 GLU A CA 1
ATOM 713 C C . GLU A 1 91 ? 1.249 8.519 8.006 1.00 98.31 91 GLU A C 1
ATOM 715 O O . GLU A 1 91 ? 0.190 8.358 8.612 1.00 98.31 91 GLU A O 1
ATOM 720 N N . LEU A 1 92 ? 1.278 8.924 6.730 1.00 98.25 92 LEU A N 1
ATOM 721 C CA . LEU A 1 92 ? 0.065 9.184 5.950 1.00 98.25 92 LEU A CA 1
ATOM 722 C C . LEU A 1 92 ? -0.877 7.972 5.956 1.00 98.25 92 LEU A C 1
ATOM 724 O O . LEU A 1 92 ? -2.070 8.114 6.217 1.00 98.25 92 LEU A O 1
ATOM 728 N N . TYR A 1 93 ? -0.338 6.772 5.723 1.00 97.75 93 TYR A N 1
ATOM 729 C CA . TYR A 1 93 ? -1.118 5.536 5.755 1.00 97.75 93 TYR A CA 1
ATOM 730 C C . TYR A 1 93 ? -1.793 5.315 7.119 1.00 97.75 93 TYR A C 1
ATOM 732 O O . TYR A 1 93 ? -2.981 4.991 7.184 1.00 97.75 93 TYR A O 1
ATOM 740 N N . ARG A 1 94 ? -1.058 5.516 8.220 1.00 97.06 94 ARG A N 1
ATOM 741 C CA . ARG A 1 94 ? -1.596 5.364 9.583 1.00 97.06 94 ARG A CA 1
ATOM 742 C C . ARG A 1 94 ? -2.725 6.350 9.864 1.00 97.06 94 ARG A C 1
ATOM 744 O O . ARG A 1 94 ? -3.750 5.947 10.411 1.00 97.06 94 ARG A O 1
ATOM 751 N N . GLN A 1 95 ? -2.563 7.604 9.452 1.00 97.88 95 GLN A N 1
ATOM 752 C CA . GLN A 1 95 ? -3.582 8.642 9.613 1.00 97.88 95 GLN A CA 1
ATOM 753 C C . GLN A 1 95 ? -4.839 8.341 8.788 1.00 97.88 95 GLN A C 1
ATOM 755 O O . GLN A 1 95 ? -5.958 8.489 9.285 1.00 97.88 95 GLN A O 1
ATOM 760 N N . GLU A 1 96 ? -4.686 7.883 7.541 1.00 97.12 96 GLU A N 1
ATOM 761 C CA . GLU A 1 96 ? -5.825 7.467 6.715 1.00 97.12 96 GLU A CA 1
ATOM 762 C C . GLU A 1 96 ? -6.573 6.283 7.329 1.00 97.12 96 GLU A C 1
ATOM 764 O O . GLU A 1 96 ? -7.807 6.274 7.335 1.00 97.12 96 GLU A O 1
ATOM 769 N N . GLU A 1 97 ? -5.851 5.307 7.878 1.00 94.94 97 GLU A N 1
ATOM 770 C CA . GLU A 1 97 ? -6.455 4.159 8.546 1.00 94.94 97 GLU A CA 1
ATOM 771 C C . GLU A 1 97 ? -7.202 4.579 9.819 1.00 94.94 97 GLU A C 1
ATOM 773 O O . GLU A 1 97 ? -8.353 4.183 10.008 1.00 94.94 97 GLU A O 1
ATOM 778 N N . GLU A 1 98 ? -6.624 5.454 10.644 1.00 95.56 98 GLU A N 1
ATOM 779 C CA . GLU A 1 98 ? -7.300 6.011 11.820 1.00 95.56 98 GLU A CA 1
ATOM 780 C C . GLU A 1 98 ? -8.587 6.757 11.427 1.00 95.56 98 GLU A C 1
ATOM 782 O O . GLU A 1 98 ? -9.656 6.528 11.999 1.00 95.56 98 GLU A O 1
ATOM 787 N N . HIS A 1 99 ? -8.526 7.616 10.406 1.00 96.88 99 HIS A N 1
ATOM 788 C CA . HIS A 1 99 ? -9.702 8.322 9.895 1.00 96.88 99 HIS A CA 1
ATOM 789 C C . HIS A 1 99 ? -10.747 7.376 9.302 1.00 96.88 99 HIS A C 1
ATOM 791 O O . HIS A 1 99 ? -11.951 7.599 9.465 1.00 96.88 99 HIS A O 1
ATOM 797 N N . ARG A 1 100 ? -10.320 6.304 8.629 1.00 93.88 100 ARG A N 1
ATOM 798 C CA . ARG A 1 100 ? -11.221 5.275 8.108 1.00 93.88 100 ARG A CA 1
ATOM 799 C C . ARG A 1 100 ? -11.961 4.575 9.243 1.00 93.88 100 ARG A C 1
ATOM 801 O O . ARG A 1 100 ? -13.171 4.390 9.119 1.00 93.88 100 ARG A O 1
ATOM 808 N N . GLN A 1 101 ? -11.268 4.218 10.322 1.00 91.62 101 GLN A N 1
ATOM 809 C CA . GLN A 1 101 ? -11.882 3.586 11.491 1.00 91.62 101 GLN A CA 1
ATOM 810 C C . GLN A 1 101 ? -12.867 4.532 12.178 1.00 91.62 101 GLN A C 1
ATOM 812 O O . GLN A 1 101 ? -14.032 4.171 12.327 1.00 91.62 101 GLN A O 1
ATOM 817 N N . LYS A 1 102 ? -12.472 5.787 12.435 1.00 93.94 102 LYS A N 1
ATOM 818 C CA . LYS A 1 102 ? -13.380 6.826 12.959 1.00 93.94 102 LYS A CA 1
ATOM 819 C C . LYS A 1 102 ? -14.639 6.980 12.103 1.00 93.94 102 LYS A C 1
ATOM 821 O O . LYS A 1 102 ? -15.746 7.081 12.625 1.00 93.94 102 LYS A O 1
ATOM 826 N N . ARG A 1 103 ? -14.493 6.980 10.772 1.00 93.88 103 ARG A N 1
ATOM 827 C CA . ARG A 1 103 ? -15.633 7.046 9.845 1.00 93.88 103 ARG A CA 1
ATOM 828 C C . ARG A 1 103 ? -16.545 5.827 9.980 1.00 93.88 103 ARG A C 1
ATOM 830 O O . ARG A 1 103 ? -17.761 5.986 9.934 1.00 93.88 103 ARG A O 1
ATOM 837 N N . ILE A 1 104 ? -15.985 4.625 10.110 1.00 90.12 104 ILE A N 1
ATOM 838 C CA . ILE A 1 104 ? -16.766 3.394 10.285 1.00 90.12 104 ILE A CA 1
ATOM 839 C C . ILE A 1 104 ? -17.520 3.420 11.611 1.00 90.12 104 ILE A C 1
ATOM 841 O O . ILE A 1 104 ? -18.718 3.166 11.604 1.00 90.12 104 ILE A O 1
ATOM 845 N N . GLU A 1 105 ? -16.863 3.784 12.709 1.00 89.00 105 GLU A N 1
ATOM 846 C CA . GLU A 1 105 ? -17.488 3.906 14.030 1.00 89.00 105 GLU A CA 1
ATOM 847 C C . GLU A 1 105 ? -18.625 4.934 14.031 1.00 89.00 105 GLU A C 1
ATOM 849 O O . GLU A 1 105 ? -19.691 4.686 14.591 1.00 89.00 105 GLU A O 1
ATOM 854 N N . LEU A 1 106 ? -18.431 6.070 13.353 1.00 88.56 106 LEU A N 1
ATOM 855 C CA . LEU A 1 106 ? -19.444 7.116 13.248 1.00 88.56 106 LEU A CA 1
ATOM 856 C C . LEU A 1 106 ? -20.661 6.682 12.416 1.00 88.56 106 LEU A C 1
ATOM 858 O O . LEU A 1 106 ? -21.797 6.961 12.795 1.00 88.56 106 LEU A O 1
ATOM 862 N N . LEU A 1 107 ? -20.437 6.039 11.264 1.00 86.75 107 LEU A N 1
ATOM 863 C CA . LEU A 1 107 ? -21.511 5.651 10.338 1.00 86.75 107 LEU A CA 1
ATOM 864 C C . LEU A 1 107 ? -22.204 4.344 10.740 1.00 86.75 107 LEU A C 1
ATOM 866 O O . LEU A 1 107 ? -23.380 4.148 10.438 1.00 86.75 107 LEU A O 1
ATOM 870 N N . PHE A 1 108 ? -21.482 3.458 11.420 1.00 86.06 108 PHE A N 1
ATOM 871 C CA . PHE A 1 108 ? -21.943 2.142 11.845 1.00 86.06 108 PHE A CA 1
ATOM 872 C C . PHE A 1 108 ? -21.622 1.924 13.334 1.00 86.06 108 PHE A C 1
ATOM 874 O O . PHE A 1 108 ? -20.860 1.022 13.679 1.00 86.06 108 PHE A O 1
ATOM 881 N N . PRO A 1 109 ? -22.228 2.715 14.242 1.00 77.50 109 PRO A N 1
ATOM 882 C CA . PRO A 1 109 ? -21.953 2.651 15.684 1.00 77.50 109 PRO A CA 1
ATOM 883 C C . PRO A 1 109 ? -22.466 1.366 16.346 1.00 77.50 109 PRO A C 1
ATOM 885 O O . PRO A 1 109 ? -22.197 1.105 17.515 1.00 77.50 109 PRO A O 1
ATOM 888 N N . LYS A 1 110 ? -23.257 0.584 15.609 1.00 78.38 110 LYS A N 1
ATOM 889 C CA . LYS A 1 110 ? -23.804 -0.704 16.014 1.0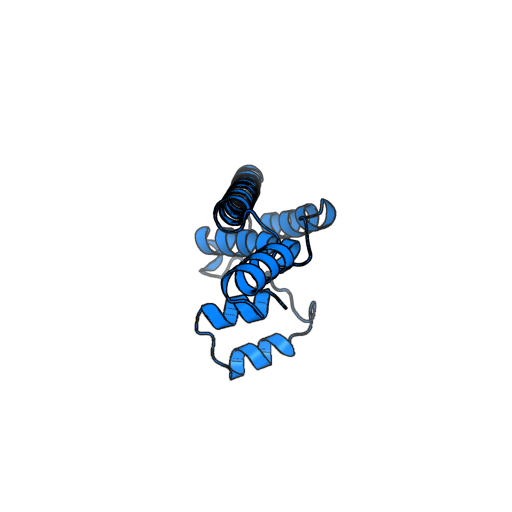0 78.38 110 LYS A CA 1
ATOM 890 C C . LYS A 1 110 ? -23.201 -1.774 15.127 1.00 78.38 110 LYS A C 1
ATOM 892 O O . LYS A 1 110 ? -23.031 -1.569 13.924 1.00 78.38 110 LYS A O 1
ATOM 897 N N . THR A 1 111 ? -22.948 -2.941 15.697 1.00 73.62 111 THR A N 1
ATOM 898 C CA . THR A 1 111 ? -22.609 -4.116 14.898 1.00 73.62 111 THR A CA 1
ATOM 899 C C . THR A 1 111 ? -23.721 -4.392 13.885 1.00 73.62 111 THR A C 1
ATOM 901 O O . THR A 1 111 ? -24.894 -4.084 14.108 1.00 73.62 111 THR A O 1
ATOM 904 N N . TYR A 1 112 ? -23.372 -5.008 12.756 1.00 66.81 112 TYR A N 1
ATOM 905 C CA . TYR A 1 112 ? -24.348 -5.368 11.723 1.00 66.81 112 TYR A CA 1
ATOM 906 C C . TYR A 1 112 ? -25.522 -6.195 12.289 1.00 66.81 112 TYR A C 1
ATOM 908 O O . TYR A 1 112 ? -26.672 -5.989 11.910 1.00 66.81 112 TYR A O 1
ATOM 916 N N . ALA A 1 113 ? -25.249 -7.061 13.271 1.00 68.75 113 ALA A N 1
ATOM 917 C CA . ALA A 1 113 ? -26.262 -7.836 13.984 1.00 68.75 113 ALA A CA 1
ATOM 918 C C . ALA A 1 113 ? -27.205 -6.961 14.832 1.00 68.75 113 ALA A C 1
ATOM 920 O O . ALA A 1 113 ? -28.413 -7.182 14.843 1.00 68.75 113 ALA A O 1
ATOM 921 N N . GLU A 1 114 ? -26.681 -5.947 15.520 1.00 79.19 114 GLU A N 1
ATOM 922 C CA . GLU A 1 114 ? -27.488 -4.993 16.289 1.00 79.19 114 GLU A CA 1
ATOM 923 C C . GLU A 1 114 ? -28.315 -4.071 15.386 1.00 79.19 114 GLU A C 1
ATOM 925 O O . GLU A 1 114 ? -29.440 -3.716 15.742 1.00 79.19 114 GLU A O 1
ATOM 930 N N . ALA A 1 115 ? -27.786 -3.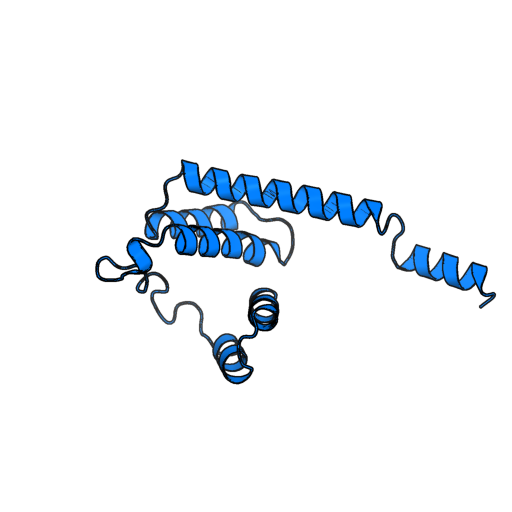704 14.216 1.00 72.75 115 ALA A N 1
ATOM 931 C CA . ALA A 1 115 ? -28.524 -2.951 13.209 1.00 72.75 115 ALA A CA 1
ATOM 932 C C . ALA A 1 115 ? -29.690 -3.776 12.638 1.00 72.75 115 ALA A C 1
ATOM 934 O O . ALA A 1 115 ? -30.814 -3.279 12.602 1.00 72.75 115 ALA A O 1
ATOM 935 N N . ILE A 1 116 ? -29.456 -5.046 12.280 1.00 71.94 116 ILE A N 1
ATOM 936 C CA . ILE A 1 116 ? -30.511 -5.975 11.836 1.00 71.94 116 ILE A CA 1
ATOM 937 C C . ILE A 1 116 ? -31.562 -6.163 12.929 1.00 71.94 116 ILE A C 1
ATOM 939 O O . ILE A 1 116 ? -32.744 -5.971 12.675 1.00 71.94 116 ILE A O 1
ATOM 943 N N . LYS A 1 117 ? -31.144 -6.434 14.169 1.00 76.94 117 LYS A N 1
ATOM 944 C CA . LYS A 1 117 ? -32.073 -6.609 15.291 1.00 76.94 117 LYS A CA 1
ATOM 945 C C . LYS A 1 117 ? -32.937 -5.366 15.525 1.00 76.94 117 LYS A C 1
ATOM 947 O O . LYS A 1 117 ? -34.123 -5.490 15.820 1.00 76.94 117 LYS A O 1
ATOM 952 N N . ALA A 1 118 ? -32.368 -4.168 15.385 1.00 75.00 118 ALA A N 1
ATOM 953 C CA . ALA A 1 118 ? -33.120 -2.919 15.489 1.00 75.00 118 ALA A CA 1
ATOM 954 C C . ALA A 1 118 ? -34.143 -2.755 14.349 1.00 75.00 118 ALA A C 1
ATOM 956 O O . ALA A 1 118 ? -35.243 -2.268 14.599 1.00 75.00 118 ALA A O 1
ATOM 957 N N . ILE A 1 119 ? -33.805 -3.188 13.130 1.00 75.88 119 ILE A N 1
ATOM 958 C CA . ILE A 1 119 ? -34.713 -3.202 11.974 1.00 75.88 119 ILE A CA 1
ATOM 959 C C . ILE A 1 119 ? -35.846 -4.211 12.198 1.00 75.88 119 ILE A C 1
ATOM 961 O O . ILE A 1 119 ? -37.007 -3.830 12.093 1.00 75.88 119 ILE A O 1
ATOM 965 N N . ASP A 1 120 ? -35.540 -5.452 12.573 1.00 78.44 120 ASP A N 1
ATOM 966 C CA . ASP A 1 120 ? -36.549 -6.498 12.803 1.00 78.44 120 ASP A CA 1
ATOM 967 C C . ASP A 1 120 ? -37.530 -6.098 13.916 1.00 78.44 120 ASP A C 1
ATOM 969 O O . ASP A 1 120 ? -38.746 -6.201 13.751 1.00 78.44 120 ASP A O 1
ATOM 973 N N . THR A 1 121 ? -37.016 -5.492 14.995 1.00 76.44 121 THR A N 1
ATOM 974 C CA . THR A 1 121 ? -37.849 -4.943 16.081 1.00 76.44 121 THR A CA 1
ATOM 975 C C . THR A 1 121 ? -38.751 -3.800 15.596 1.00 76.44 121 THR A C 1
ATOM 977 O O . THR A 1 121 ? -39.882 -3.670 16.059 1.00 76.44 121 THR A O 1
ATOM 980 N N . HIS A 1 122 ? -38.276 -2.964 14.668 1.00 72.94 122 HIS A N 1
ATOM 981 C CA . HIS A 1 122 ? -39.045 -1.838 14.132 1.00 72.94 122 HIS A CA 1
ATOM 982 C C . HIS A 1 122 ? -40.115 -2.274 13.117 1.00 72.94 122 HIS A C 1
ATOM 984 O O . HIS A 1 122 ? -41.179 -1.663 13.056 1.00 72.94 122 HIS A O 1
ATOM 990 N N . TYR A 1 123 ? -39.857 -3.336 12.347 1.00 76.31 123 TYR A N 1
ATOM 991 C CA . TYR A 1 123 ? -40.776 -3.859 11.327 1.00 76.31 123 TYR A CA 1
ATOM 992 C C . TYR A 1 123 ? -41.615 -5.062 11.788 1.00 76.31 123 TYR A C 1
ATOM 994 O O . TYR A 1 123 ? -42.390 -5.592 10.991 1.00 76.31 123 TYR A O 1
ATOM 1002 N N . GLY A 1 124 ? -41.504 -5.475 13.055 1.00 61.75 124 GLY A N 1
ATOM 1003 C CA . GLY A 1 124 ? -42.334 -6.527 13.647 1.00 61.75 124 GLY A CA 1
ATOM 1004 C C . GLY A 1 124 ? -42.164 -7.894 12.981 1.00 61.75 124 GLY A C 1
ATOM 1005 O O . GLY A 1 124 ? -43.162 -8.578 12.752 1.00 61.75 124 GLY A O 1
ATOM 1006 N N . ARG A 1 125 ? -40.926 -8.262 12.629 1.00 55.41 125 ARG A N 1
ATOM 1007 C CA . ARG A 1 125 ? -40.566 -9.609 12.159 1.00 55.41 125 ARG A CA 1
ATOM 1008 C C . ARG A 1 125 ? -39.828 -10.393 13.231 1.00 55.41 125 ARG A C 1
ATOM 1010 O O . ARG A 1 125 ? -39.040 -9.769 13.973 1.00 55.41 125 ARG A O 1
#

Organism: NCBI:txid392033

Secondary structure (DSSP, 8-state):
-HHHHHHHHTT--HHHHHHHHH--TTSS-TTGGGSTTSTTTT-HHHHHHHHHHHHHHHGGGSSPPHHHHHHHHHHHHHTT--HHHHHHHHHHHHHHHHHHHHHHHHH--S-HHHHHHHHHHHHT-

InterPro domains:
  IPR029024 TerB-like [G3DSA:1.10.3680.10] (1-109)
  IPR029024 TerB-like [SSF158682] (9-103)